Protein AF-A0A9C8LJP7-F1 (afdb_monomer_lite)

Secondary structure (DSSP, 8-state):
-EEEE-SEEEE-S---TT---EEEEEEEEEEEEETTEEEEEEEEEEEETTEEEEEEEEEEEEEPP-

Structure (mmCIF, N/CA/C/O backbone):
data_AF-A0A9C8LJP7-F1
#
_entry.id   AF-A0A9C8LJP7-F1
#
loop_
_atom_site.group_PDB
_atom_site.id
_atom_site.type_symbol
_atom_site.label_atom_id
_atom_site.label_alt_id
_atom_site.label_comp_id
_atom_site.label_asym_id
_atom_site.label_entity_id
_atom_site.label_seq_id
_atom_site.pdbx_PDB_ins_code
_atom_site.Cartn_x
_atom_site.Cartn_y
_atom_site.Cartn_z
_atom_site.occupancy
_atom_site.B_iso_or_equiv
_atom_site.auth_seq_id
_atom_site.auth_comp_id
_atom_site.auth_asym_id
_atom_site.auth_atom_id
_atom_site.pdbx_PDB_model_num
ATOM 1 N N . GLY A 1 1 ? -5.816 9.823 9.184 1.00 89.81 1 GLY A N 1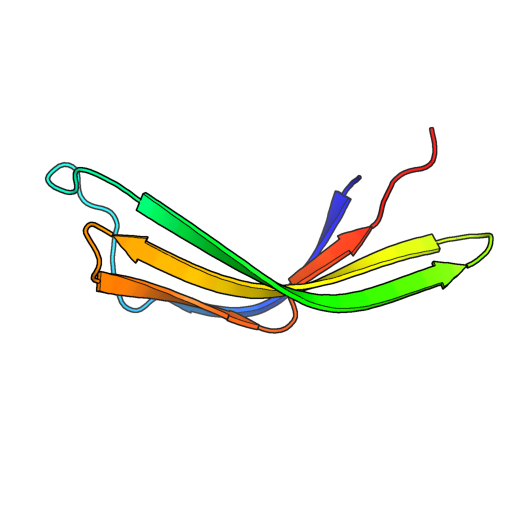
ATOM 2 C CA . GLY A 1 1 ? -5.622 8.365 9.325 1.00 89.81 1 GLY A CA 1
ATOM 3 C C . GLY A 1 1 ? -4.142 8.063 9.372 1.00 89.81 1 GLY A C 1
ATOM 4 O O . GLY A 1 1 ? -3.368 8.900 8.930 1.00 89.81 1 GLY A O 1
ATOM 5 N N . TYR A 1 2 ? -3.750 6.919 9.917 1.00 94.50 2 TYR A N 1
ATOM 6 C CA . TYR A 1 2 ? -2.355 6.499 10.026 1.00 94.50 2 TYR A CA 1
ATOM 7 C C . TYR A 1 2 ? -2.208 5.015 9.686 1.00 94.50 2 TYR A C 1
ATOM 9 O O . TYR A 1 2 ? -3.096 4.201 9.955 1.00 94.50 2 TYR A O 1
ATOM 17 N N . ALA A 1 3 ? -1.087 4.670 9.053 1.00 96.31 3 ALA A N 1
ATOM 18 C CA . ALA A 1 3 ? -0.739 3.284 8.783 1.00 96.31 3 ALA A CA 1
ATOM 19 C C . AL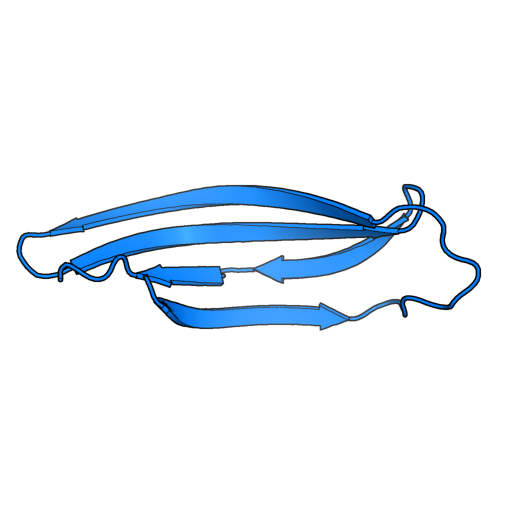A A 1 3 ? -0.405 2.582 10.105 1.00 96.31 3 ALA A C 1
ATOM 21 O O . ALA A 1 3 ? 0.385 3.089 10.899 1.00 96.31 3 ALA A O 1
ATOM 22 N N . LEU A 1 4 ? -1.015 1.420 10.335 1.00 96.12 4 LEU A N 1
ATOM 23 C CA . LEU A 1 4 ? -0.711 0.563 11.483 1.00 96.12 4 LEU A CA 1
ATOM 24 C C . LEU A 1 4 ? 0.395 -0.443 11.165 1.00 96.12 4 LEU A C 1
ATOM 26 O O . LEU A 1 4 ? 1.021 -0.981 12.073 1.00 96.12 4 LEU A O 1
ATOM 30 N N . GLY A 1 5 ? 0.612 -0.713 9.880 1.00 97.19 5 GLY A N 1
ATOM 31 C CA . GLY A 1 5 ? 1.631 -1.630 9.403 1.00 97.19 5 GLY A CA 1
ATOM 32 C C . GLY A 1 5 ? 1.130 -2.480 8.248 1.00 97.19 5 GLY A C 1
ATOM 33 O O . GLY A 1 5 ? 0.075 -2.233 7.658 1.00 97.19 5 GLY A O 1
ATOM 34 N N . VAL A 1 6 ? 1.919 -3.496 7.939 1.00 98.00 6 VAL A N 1
ATOM 35 C CA . VAL A 1 6 ? 1.6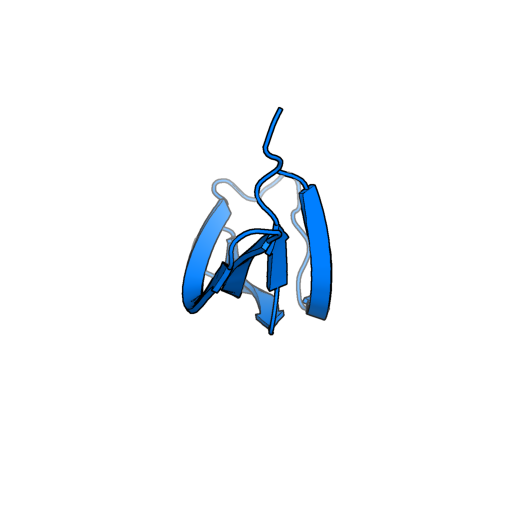98 -4.428 6.840 1.00 98.00 6 VAL A CA 1
ATOM 36 C C . VAL A 1 6 ? 2.140 -5.814 7.284 1.00 98.00 6 VAL A C 1
ATOM 38 O O . VAL A 1 6 ? 3.079 -5.928 8.071 1.00 98.00 6 VAL A O 1
ATOM 41 N N . GLY A 1 7 ? 1.437 -6.852 6.832 1.00 97.75 7 GLY A N 1
ATOM 42 C CA . GLY A 1 7 ? 1.813 -8.232 7.122 1.00 97.75 7 GLY A CA 1
ATOM 43 C C . GLY A 1 7 ? 3.029 -8.653 6.308 1.00 97.75 7 GLY A C 1
ATOM 44 O O . GLY A 1 7 ? 4.099 -8.895 6.859 1.00 97.75 7 GLY A O 1
ATOM 45 N N . GLU A 1 8 ? 2.871 -8.705 4.986 1.00 98.06 8 GLU A N 1
ATOM 46 C CA . GLU A 1 8 ? 3.937 -9.103 4.067 1.00 98.06 8 GLU A CA 1
ATOM 47 C C . GLU A 1 8 ? 4.103 -8.073 2.951 1.00 98.06 8 GLU A C 1
ATOM 49 O O . GLU A 1 8 ? 3.127 -7.591 2.369 1.00 98.06 8 GLU A O 1
ATOM 54 N N . VAL A 1 9 ? 5.361 -7.784 2.622 1.00 98.00 9 VAL A N 1
ATOM 55 C CA . VAL A 1 9 ? 5.738 -7.061 1.410 1.00 98.00 9 VAL A CA 1
ATOM 56 C C . VAL A 1 9 ? 6.782 -7.886 0.673 1.00 98.00 9 VAL A C 1
ATOM 58 O O . VAL A 1 9 ? 7.847 -8.178 1.216 1.00 98.00 9 VAL A O 1
ATOM 61 N N . LYS A 1 10 ? 6.495 -8.234 -0.581 1.00 98.38 10 LYS A N 1
ATOM 62 C CA . LYS A 1 10 ? 7.465 -8.841 -1.497 1.00 98.38 10 LYS A CA 1
ATOM 63 C C . LYS A 1 10 ? 7.867 -7.816 -2.541 1.00 98.38 10 LYS A C 1
ATOM 65 O O . LYS A 1 10 ? 7.025 -7.348 -3.307 1.00 98.38 10 LYS A O 1
ATOM 70 N N . LEU A 1 11 ? 9.156 -7.495 -2.564 1.00 97.94 11 LEU A N 1
ATOM 71 C CA . LEU A 1 11 ? 9.760 -6.595 -3.538 1.00 97.94 11 LEU A CA 1
ATOM 72 C C . LEU A 1 11 ? 10.515 -7.434 -4.569 1.00 97.94 11 LEU A C 1
ATOM 74 O O . LEU A 1 11 ? 11.584 -7.957 -4.269 1.00 97.94 11 LEU A O 1
ATOM 78 N N . THR A 1 12 ? 9.93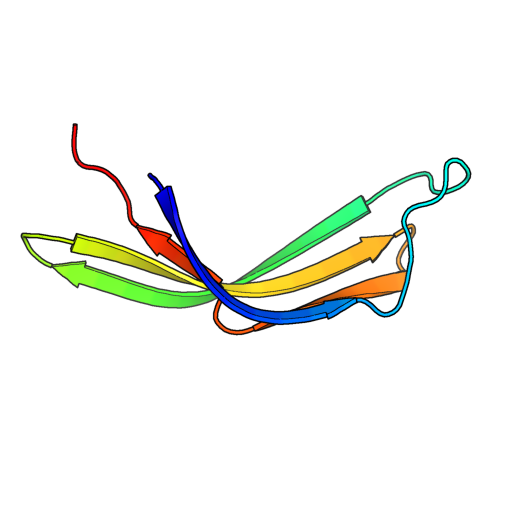9 -7.610 -5.757 1.00 97.06 12 THR A N 1
ATOM 79 C CA . THR A 1 12 ? 10.513 -8.460 -6.816 1.00 97.06 12 THR A CA 1
ATOM 80 C C . THR A 1 12 ? 11.106 -7.653 -7.969 1.00 97.06 12 THR A C 1
ATOM 82 O O . THR A 1 12 ? 11.867 -8.197 -8.765 1.00 97.06 12 THR A O 1
ATOM 85 N N . GLY A 1 13 ? 10.814 -6.352 -8.039 1.00 95.56 13 GLY A N 1
ATOM 86 C CA . GLY A 1 13 ? 11.378 -5.425 -9.017 1.00 95.56 13 GLY A CA 1
ATOM 87 C C . GLY A 1 13 ? 11.839 -4.108 -8.394 1.00 95.56 13 GLY A C 1
ATOM 88 O O . GLY A 1 13 ? 11.762 -3.905 -7.187 1.00 95.56 13 GLY A O 1
ATOM 89 N N . MET A 1 14 ? 12.322 -3.196 -9.235 1.00 95.56 14 MET A N 1
ATOM 90 C CA . MET A 1 14 ? 12.676 -1.830 -8.843 1.00 95.56 14 MET A CA 1
ATOM 91 C C . MET A 1 14 ? 12.048 -0.840 -9.814 1.00 95.56 14 MET A C 1
ATOM 93 O O . MET A 1 14 ? 12.022 -1.077 -11.025 1.00 95.56 14 MET A O 1
ATOM 97 N N . VAL A 1 15 ? 11.606 0.299 -9.290 1.00 96.56 15 VAL A N 1
ATOM 98 C CA . VAL A 1 15 ? 11.219 1.441 -10.120 1.00 96.56 15 VAL A CA 1
ATOM 99 C C . VAL A 1 15 ? 12.493 2.153 -10.563 1.00 96.56 15 VAL A C 1
ATOM 101 O O . VAL A 1 15 ? 13.200 2.745 -9.749 1.00 96.56 15 VAL A O 1
ATOM 104 N N . ARG A 1 16 ? 12.806 2.052 -11.854 1.00 95.50 16 ARG A N 1
ATOM 105 C CA . ARG A 1 16 ? 13.935 2.730 -12.496 1.00 95.50 16 ARG A CA 1
ATOM 106 C C . ARG A 1 16 ? 13.445 3.955 -13.282 1.00 95.50 16 ARG A C 1
ATOM 108 O O . ARG A 1 16 ? 12.261 4.010 -13.611 1.00 95.50 16 ARG A O 1
ATOM 115 N N . PRO A 1 17 ? 14.324 4.925 -13.596 1.00 97.25 17 PRO A N 1
ATOM 116 C CA . PRO A 1 17 ? 13.929 6.154 -14.293 1.00 97.25 17 PRO A CA 1
ATOM 117 C C . PRO A 1 17 ? 13.306 5.963 -15.688 1.00 97.25 17 PRO A C 1
ATOM 119 O O . PRO A 1 17 ? 12.694 6.889 -16.204 1.00 97.25 17 PRO A O 1
ATOM 122 N N . ASP A 1 18 ? 13.481 4.797 -16.312 1.00 96.62 18 ASP A N 1
ATOM 123 C CA . ASP A 1 18 ? 12.910 4.430 -17.613 1.00 96.62 18 ASP A CA 1
ATOM 124 C C . ASP A 1 18 ? 11.448 3.953 -17.539 1.00 96.62 18 ASP A C 1
ATOM 126 O O . ASP A 1 18 ? 10.774 3.909 -18.573 1.00 96.62 18 ASP A O 1
ATOM 130 N N . ARG A 1 19 ? 10.940 3.624 -16.341 1.00 96.75 19 ARG A N 1
ATOM 131 C CA . ARG A 1 19 ? 9.530 3.266 -16.129 1.00 96.75 19 ARG A CA 1
ATOM 132 C C . ARG A 1 19 ? 8.637 4.488 -16.318 1.00 96.75 19 ARG A C 1
ATOM 134 O O . ARG A 1 19 ? 8.950 5.570 -15.824 1.00 96.75 19 ARG A O 1
ATOM 141 N N . LYS A 1 20 ? 7.506 4.319 -17.003 1.00 97.75 20 LYS A N 1
ATOM 142 C CA . LYS A 1 20 ? 6.644 5.449 -17.391 1.00 97.75 20 LYS A CA 1
ATOM 143 C C . LYS A 1 20 ? 5.433 5.605 -16.488 1.00 97.75 20 LYS A C 1
ATOM 145 O O . LYS A 1 20 ? 5.030 6.731 -16.209 1.00 97.75 20 LYS A O 1
ATOM 150 N N . MET A 1 21 ? 4.848 4.498 -16.038 1.00 98.00 21 MET A N 1
ATOM 151 C CA . MET A 1 21 ? 3.629 4.521 -15.240 1.00 98.00 21 MET A CA 1
ATOM 152 C C . MET A 1 21 ? 3.634 3.449 -14.156 1.00 98.00 21 MET A C 1
ATOM 154 O O . MET A 1 21 ? 3.914 2.280 -14.415 1.00 98.00 21 MET A O 1
ATOM 158 N N . LEU A 1 22 ? 3.257 3.853 -12.942 1.00 98.31 22 LEU A N 1
ATOM 159 C CA . LEU A 1 22 ? 2.958 2.937 -11.847 1.00 98.31 22 LEU A CA 1
ATOM 160 C C . LEU A 1 22 ? 1.448 2.850 -11.649 1.00 98.31 22 LEU A C 1
ATOM 162 O O . LEU A 1 22 ? 0.773 3.876 -11.583 1.00 98.31 22 LEU A O 1
ATOM 166 N N . THR A 1 23 ? 0.935 1.632 -11.513 1.00 98.56 23 THR A N 1
ATOM 167 C CA . THR A 1 23 ? -0.471 1.374 -11.194 1.00 98.56 23 THR A CA 1
ATOM 168 C C . THR A 1 23 ? -0.557 0.667 -9.853 1.00 98.56 23 THR A C 1
ATOM 170 O O . THR A 1 23 ? 0.067 -0.374 -9.644 1.00 98.56 23 THR A O 1
ATOM 173 N N . TYR A 1 24 ? -1.331 1.239 -8.935 1.00 98.31 24 TYR A N 1
ATOM 174 C CA . TYR A 1 24 ? -1.542 0.699 -7.597 1.00 98.31 24 TYR A CA 1
ATOM 175 C C . TYR A 1 24 ? -2.907 0.029 -7.537 1.00 98.31 24 TYR A C 1
ATOM 177 O O . TYR A 1 24 ? -3.928 0.660 -7.801 1.00 98.31 24 TYR A O 1
ATOM 185 N N . PHE A 1 25 ? -2.921 -1.240 -7.150 1.00 98.38 25 PHE A N 1
ATOM 186 C CA . PHE A 1 25 ? -4.141 -1.999 -6.925 1.00 98.38 25 PHE A CA 1
ATOM 187 C C . PHE A 1 25 ? -4.302 -2.216 -5.431 1.00 98.38 25 PHE A C 1
ATOM 189 O O . PHE A 1 25 ? -3.383 -2.711 -4.775 1.00 98.38 25 PHE A O 1
ATOM 196 N N . VAL A 1 26 ? -5.473 -1.861 -4.913 1.00 97.88 26 VAL A N 1
ATOM 197 C CA . VAL A 1 26 ? -5.842 -2.053 -3.513 1.00 97.88 26 VAL A CA 1
ATOM 198 C C . VAL A 1 26 ? -7.149 -2.827 -3.484 1.00 97.88 26 VAL A C 1
ATOM 200 O O . VAL A 1 26 ? -8.148 -2.375 -4.040 1.00 97.88 26 VAL A O 1
ATOM 203 N N . ASP A 1 27 ? -7.120 -3.993 -2.856 1.00 97.69 27 ASP A N 1
ATOM 204 C CA . ASP A 1 27 ? -8.262 -4.885 -2.705 1.00 97.69 27 ASP A CA 1
ATOM 205 C C . ASP A 1 27 ? -8.613 -4.985 -1.219 1.00 97.69 27 ASP A C 1
ATOM 207 O O . ASP A 1 27 ? -7.836 -5.501 -0.412 1.00 97.69 27 ASP A O 1
ATOM 211 N N . PHE A 1 28 ? -9.756 -4.416 -0.837 1.00 96.88 28 PHE A N 1
ATOM 212 C CA . PHE A 1 28 ? -10.189 -4.390 0.555 1.00 96.88 28 PHE A CA 1
ATOM 213 C C . PHE A 1 28 ? -10.661 -5.773 0.990 1.00 96.88 28 PHE A C 1
ATOM 215 O O . PHE A 1 28 ? -11.732 -6.237 0.609 1.00 96.88 28 PHE A O 1
ATOM 222 N N . THR A 1 29 ? -9.891 -6.394 1.877 1.00 96.69 29 THR A N 1
ATOM 223 C CA . THR A 1 29 ? -10.212 -7.713 2.426 1.00 96.69 29 THR A CA 1
ATOM 224 C C . THR A 1 29 ? -11.084 -7.609 3.671 1.00 96.69 29 THR A C 1
ATOM 226 O O . THR A 1 29 ? -11.886 -8.502 3.950 1.00 96.69 29 THR A O 1
ATOM 229 N N . LYS A 1 30 ? -10.952 -6.520 4.442 1.00 95.12 30 LYS A N 1
ATOM 230 C CA . LYS A 1 30 ? -11.743 -6.300 5.657 1.00 95.12 30 LYS A CA 1
ATOM 231 C C . LYS A 1 30 ? -11.874 -4.821 6.001 1.00 95.12 30 LYS A C 1
ATOM 233 O O . LYS A 1 30 ? -10.931 -4.050 5.874 1.00 95.12 30 LYS A O 1
ATOM 238 N N . ALA A 1 31 ? -13.018 -4.452 6.564 1.00 94.19 31 ALA A N 1
ATOM 239 C CA . ALA A 1 31 ? -13.202 -3.195 7.278 1.00 94.19 31 ALA A CA 1
ATOM 240 C C . ALA A 1 31 ? -13.621 -3.490 8.724 1.00 94.19 31 ALA A C 1
ATOM 242 O O . ALA A 1 31 ? -14.399 -4.407 8.986 1.00 94.19 31 ALA A O 1
ATOM 243 N N . VAL A 1 32 ? -13.077 -2.735 9.673 1.00 93.50 32 VAL A N 1
ATOM 244 C CA . VAL A 1 32 ? -13.394 -2.823 11.099 1.00 93.50 32 VAL A CA 1
ATOM 245 C C . VAL A 1 32 ? -13.838 -1.447 11.557 1.00 93.50 32 VAL A C 1
ATOM 247 O O . VAL A 1 32 ? -13.079 -0.491 11.449 1.00 93.50 32 VAL A O 1
ATOM 250 N N . GLN A 1 33 ? -15.045 -1.352 12.102 1.00 93.31 33 GLN A N 1
ATOM 251 C CA . GLN A 1 33 ? -15.556 -0.122 12.689 1.00 93.31 33 GLN A CA 1
ATOM 252 C C . GLN A 1 33 ? -16.062 -0.415 14.097 1.00 93.31 33 GLN A C 1
ATOM 254 O O . GLN A 1 33 ? -16.951 -1.236 14.309 1.00 93.31 33 GLN A O 1
ATOM 259 N N . THR A 1 34 ? -15.455 0.244 15.072 1.00 91.25 34 THR A N 1
ATOM 260 C CA . THR A 1 34 ? -15.821 0.199 16.487 1.00 91.25 34 THR A CA 1
ATOM 261 C C . THR A 1 34 ? -15.864 1.625 17.019 1.00 91.25 34 THR A C 1
ATOM 263 O O . THR A 1 34 ? -15.309 2.530 16.402 1.00 91.25 34 THR A O 1
ATOM 266 N N . ARG A 1 35 ? -16.429 1.832 18.215 1.00 89.25 35 ARG A N 1
ATOM 267 C CA . ARG A 1 35 ? -16.467 3.158 18.859 1.00 89.25 35 ARG A CA 1
ATOM 268 C C . ARG A 1 35 ? -15.081 3.801 19.046 1.00 89.25 35 ARG A C 1
ATOM 270 O O . ARG A 1 35 ? -15.003 5.003 19.232 1.00 89.25 35 ARG A O 1
ATOM 277 N N . ARG A 1 36 ? -14.004 3.007 19.095 1.00 87.50 36 ARG A N 1
ATOM 278 C CA . ARG A 1 36 ? -12.638 3.488 19.382 1.00 87.50 36 ARG A CA 1
ATOM 279 C C . ARG A 1 36 ? -11.679 3.362 18.199 1.00 87.50 36 ARG A C 1
ATOM 281 O O . ARG A 1 36 ? -10.544 3.811 18.303 1.00 87.50 36 ARG A O 1
ATOM 288 N N . LEU A 1 37 ? -12.084 2.681 17.130 1.00 90.19 37 LEU A N 1
ATOM 289 C CA . LEU A 1 37 ? -11.207 2.347 16.015 1.00 90.19 37 LEU A CA 1
ATOM 290 C C . LEU A 1 37 ? -12.033 2.108 14.760 1.00 90.19 37 LEU A C 1
ATOM 292 O O . LEU A 1 37 ? -12.835 1.172 14.720 1.00 90.19 37 LEU A O 1
ATOM 296 N N . THR A 1 38 ? -11.741 2.886 13.726 1.00 95.62 38 THR A N 1
ATOM 297 C CA . THR A 1 38 ? -12.123 2.572 12.351 1.00 95.62 38 THR A CA 1
ATOM 298 C C . THR A 1 38 ? -10.857 2.209 11.584 1.00 95.62 38 THR A C 1
ATOM 300 O O . THR A 1 38 ? -9.915 2.993 11.558 1.00 95.62 38 THR A O 1
ATOM 303 N N . MET A 1 39 ? -10.794 1.014 11.000 1.00 96.00 39 MET A N 1
ATOM 304 C CA . MET A 1 39 ? -9.607 0.469 10.342 1.00 96.00 39 MET A CA 1
ATOM 305 C C . MET A 1 39 ? -9.983 -0.292 9.068 1.00 96.00 39 MET A C 1
ATOM 307 O O . MET A 1 39 ? -10.894 -1.116 9.079 1.00 96.00 39 MET A O 1
ATOM 311 N N . GLY A 1 40 ? -9.239 -0.059 7.991 1.00 97.19 40 GLY A N 1
ATOM 312 C CA . GLY A 1 40 ? -9.273 -0.872 6.778 1.00 97.19 40 GLY A CA 1
ATOM 313 C C . GLY A 1 40 ? -8.112 -1.862 6.744 1.00 97.19 40 GLY A C 1
ATOM 314 O O . GLY A 1 40 ? -7.006 -1.539 7.187 1.00 97.19 40 GLY A O 1
ATOM 315 N N . VAL A 1 41 ? -8.372 -3.052 6.209 1.00 97.75 41 VAL A N 1
ATOM 316 C CA . VAL A 1 41 ? -7.367 -4.046 5.831 1.00 97.75 41 VAL A CA 1
ATOM 317 C C . VAL A 1 41 ? -7.501 -4.320 4.342 1.00 97.75 41 VAL A C 1
ATOM 319 O O . VAL A 1 41 ? -8.613 -4.514 3.843 1.00 97.75 41 VAL A O 1
ATOM 322 N N . ALA A 1 42 ? -6.377 -4.323 3.640 1.00 98.50 42 ALA A N 1
ATOM 323 C CA . ALA A 1 42 ? -6.350 -4.591 2.216 1.00 98.50 42 ALA A CA 1
ATOM 324 C C . ALA A 1 42 ? -5.123 -5.409 1.817 1.00 98.50 42 ALA A C 1
ATOM 326 O O . ALA A 1 42 ? -4.064 -5.344 2.443 1.00 98.50 42 ALA A O 1
ATOM 327 N N . ASP A 1 43 ? -5.279 -6.138 0.726 1.00 98.56 43 ASP A N 1
ATOM 328 C CA . ASP A 1 43 ? -4.167 -6.648 -0.054 1.00 98.56 43 ASP A CA 1
ATOM 329 C C . ASP A 1 43 ? -3.912 -5.700 -1.224 1.00 98.56 43 ASP A C 1
ATOM 331 O O . ASP A 1 43 ? -4.732 -4.842 -1.562 1.00 98.56 43 ASP A O 1
ATOM 335 N N . GLY A 1 44 ? -2.757 -5.831 -1.861 1.00 98.25 44 GLY A N 1
ATOM 336 C CA . GLY A 1 44 ? -2.462 -5.002 -3.011 1.00 98.25 44 GLY A CA 1
ATOM 337 C C . GLY A 1 44 ? -1.294 -5.484 -3.837 1.00 98.25 44 GLY A C 1
ATOM 338 O O . GLY A 1 44 ? -0.558 -6.410 -3.486 1.00 98.25 44 GLY A O 1
ATOM 339 N N . ARG A 1 45 ? -1.128 -4.813 -4.967 1.00 98.50 45 ARG A N 1
ATOM 340 C CA . ARG A 1 45 ? 0.049 -4.956 -5.811 1.00 98.50 45 ARG A CA 1
ATOM 341 C C . ARG A 1 45 ? 0.371 -3.639 -6.489 1.00 98.50 45 ARG A C 1
ATOM 343 O O . ARG A 1 45 ? -0.502 -2.788 -6.662 1.00 98.50 45 ARG A O 1
ATOM 350 N N . VAL A 1 46 ? 1.628 -3.498 -6.877 1.00 98.62 46 VAL A N 1
ATOM 351 C CA . VAL A 1 46 ? 2.084 -2.378 -7.696 1.00 98.62 46 VAL A CA 1
ATOM 352 C C . VAL A 1 46 ? 2.591 -2.930 -9.008 1.00 98.62 46 VAL A C 1
ATOM 354 O O . VAL A 1 46 ? 3.440 -3.824 -9.022 1.00 98.62 46 VAL A O 1
ATOM 357 N N . GLU A 1 47 ? 2.070 -2.383 -10.095 1.00 98.44 47 GLU A N 1
ATOM 358 C CA . GLU A 1 47 ? 2.531 -2.657 -11.445 1.00 98.44 47 GLU A CA 1
ATOM 359 C C . GLU A 1 47 ? 3.348 -1.475 -11.966 1.00 98.44 47 GLU A C 1
ATOM 361 O O . GLU A 1 47 ? 2.958 -0.326 -11.771 1.00 98.44 47 GLU A O 1
ATOM 366 N N . ALA A 1 48 ? 4.462 -1.749 -12.639 1.00 98.50 48 ALA A N 1
ATOM 367 C CA . ALA A 1 48 ? 5.223 -0.775 -13.408 1.00 98.50 48 ALA A CA 1
ATOM 368 C C . ALA A 1 48 ? 5.098 -1.115 -14.892 1.00 98.50 48 ALA A C 1
ATOM 370 O O . ALA A 1 48 ? 5.533 -2.179 -15.324 1.00 98.50 48 ALA A O 1
ATOM 371 N N . ASP A 1 49 ? 4.476 -0.225 -15.663 1.00 97.56 49 ASP A N 1
ATOM 372 C CA . ASP A 1 49 ? 4.186 -0.421 -17.089 1.00 97.56 49 ASP A CA 1
ATOM 373 C C . ASP A 1 49 ? 3.463 -1.757 -17.385 1.00 97.56 49 ASP A C 1
ATOM 375 O O . ASP A 1 49 ? 3.729 -2.421 -18.383 1.00 97.56 49 ASP A O 1
ATOM 379 N N . GLY 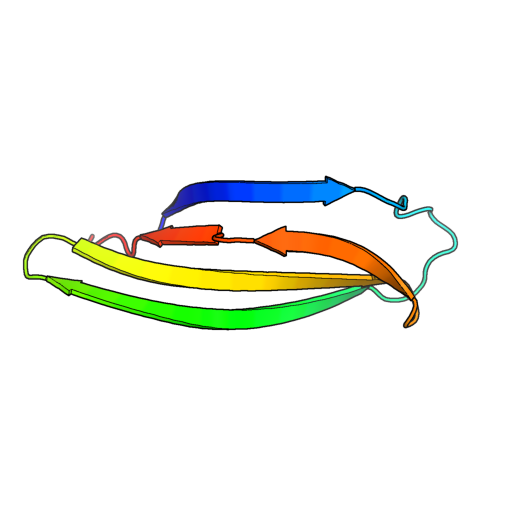A 1 50 ? 2.551 -2.160 -16.489 1.00 97.19 50 GLY A N 1
ATOM 380 C CA . GLY A 1 50 ? 1.763 -3.399 -16.581 1.00 97.19 50 GLY A CA 1
ATOM 381 C C . GLY A 1 50 ? 2.429 -4.650 -15.991 1.00 97.19 50 GLY A C 1
ATOM 382 O O . GLY A 1 50 ? 1.806 -5.706 -15.935 1.00 97.19 50 GLY A O 1
ATOM 383 N N . GLU A 1 51 ? 3.674 -4.558 -15.516 1.00 97.56 51 GLU A N 1
ATOM 384 C CA . GLU A 1 51 ? 4.380 -5.663 -14.859 1.00 97.56 51 GLU A CA 1
ATOM 385 C C . GLU A 1 51 ? 4.274 -5.549 -13.334 1.00 97.56 51 GLU A C 1
ATOM 387 O O . GLU A 1 51 ? 4.682 -4.538 -12.764 1.00 97.56 51 GLU A O 1
ATOM 392 N N . THR A 1 52 ? 3.774 -6.580 -12.643 1.00 98.06 52 THR A N 1
ATOM 393 C CA . THR A 1 52 ? 3.715 -6.567 -11.171 1.00 98.06 52 THR A CA 1
ATOM 394 C C . THR A 1 52 ? 5.115 -6.670 -10.567 1.00 98.06 52 THR A C 1
ATOM 396 O O . THR A 1 52 ? 5.799 -7.676 -10.738 1.00 98.06 52 THR A O 1
ATOM 399 N N . ILE A 1 53 ? 5.514 -5.644 -9.814 1.00 98.25 53 ILE A N 1
ATOM 400 C CA . ILE A 1 53 ? 6.836 -5.556 -9.177 1.00 98.25 53 ILE A CA 1
ATOM 401 C C . ILE A 1 53 ? 6.782 -5.674 -7.656 1.00 98.25 53 ILE A C 1
ATOM 403 O O . ILE A 1 53 ? 7.789 -6.044 -7.052 1.00 98.25 53 ILE A O 1
ATOM 407 N N . TYR A 1 54 ? 5.634 -5.371 -7.038 1.00 98.50 54 TYR A N 1
ATOM 408 C CA . TYR A 1 54 ? 5.431 -5.473 -5.593 1.00 98.50 54 TYR A CA 1
ATOM 409 C C . TYR A 1 54 ? 4.138 -6.214 -5.283 1.00 98.50 54 TYR A C 1
ATOM 411 O O . TYR A 1 54 ? 3.099 -5.928 -5.879 1.00 98.50 54 TYR A O 1
ATOM 419 N N . HIS A 1 55 ? 4.193 -7.092 -4.285 1.00 98.50 55 HIS A N 1
ATOM 420 C CA . HIS A 1 55 ? 3.015 -7.701 -3.677 1.00 98.50 55 HIS A CA 1
ATOM 421 C C . HIS A 1 55 ? 2.916 -7.286 -2.216 1.00 98.50 55 HIS A C 1
ATOM 423 O O . HIS A 1 55 ? 3.916 -7.290 -1.495 1.00 98.50 55 HIS A O 1
ATOM 429 N N . VAL A 1 56 ? 1.704 -6.949 -1.790 1.00 98.44 56 VAL A N 1
ATOM 430 C CA . VAL A 1 56 ? 1.405 -6.520 -0.428 1.00 98.44 56 VAL A CA 1
ATOM 431 C C . VAL A 1 56 ? 0.248 -7.347 0.114 1.00 98.44 56 VAL A C 1
ATOM 433 O O . VAL A 1 56 ? -0.781 -7.488 -0.549 1.00 98.44 56 VAL A O 1
ATOM 436 N N . LYS A 1 57 ? 0.418 -7.880 1.324 1.00 98.31 57 LYS A N 1
ATOM 437 C CA . LYS A 1 57 ? -0.617 -8.613 2.055 1.00 98.31 57 LYS A CA 1
ATOM 438 C C . LYS A 1 57 ? -0.872 -7.989 3.418 1.00 98.31 57 LYS A C 1
ATOM 440 O O . LYS A 1 57 ? 0.067 -7.569 4.102 1.00 98.31 57 LYS A O 1
ATOM 445 N N . ASP A 1 58 ? -2.141 -7.963 3.813 1.00 97.75 58 ASP A N 1
ATOM 446 C CA . ASP A 1 58 ? -2.601 -7.505 5.125 1.00 97.75 58 ASP A CA 1
ATOM 447 C C . ASP A 1 58 ? -2.117 -6.088 5.493 1.00 97.75 58 ASP A C 1
ATOM 449 O O . ASP A 1 58 ? -1.668 -5.842 6.620 1.00 97.75 58 ASP A O 1
ATOM 453 N N . MET A 1 59 ? -2.190 -5.132 4.558 1.00 98.12 59 MET A N 1
ATOM 454 C CA . MET A 1 59 ? -1.928 -3.720 4.864 1.00 98.12 59 MET A CA 1
ATOM 455 C C . MET A 1 59 ? -3.045 -3.174 5.753 1.00 98.12 59 MET A C 1
ATOM 457 O O . MET A 1 59 ? -4.220 -3.389 5.464 1.00 98.12 59 MET A O 1
ATOM 461 N N . LYS A 1 60 ? -2.699 -2.467 6.833 1.00 97.44 60 LYS A N 1
ATOM 462 C CA . LYS A 1 60 ? -3.661 -1.982 7.833 1.00 97.44 60 LYS A CA 1
ATOM 463 C C . LYS A 1 60 ? -3.551 -0.476 8.004 1.00 97.44 60 LYS A C 1
ATOM 465 O O . LYS A 1 60 ? -2.476 0.046 8.304 1.00 97.44 60 LYS A O 1
ATOM 470 N N . VAL A 1 61 ? -4.678 0.219 7.882 1.00 97.44 61 VAL A N 1
ATOM 471 C CA . VAL A 1 61 ? -4.767 1.675 8.057 1.00 97.44 61 VAL A CA 1
ATOM 472 C C . VAL A 1 61 ? -5.903 1.999 9.011 1.00 97.44 61 VAL A C 1
ATOM 474 O O . VAL A 1 61 ? -7.034 1.579 8.782 1.00 97.44 61 VAL A O 1
ATOM 477 N N . ALA A 1 62 ? -5.615 2.765 10.060 1.00 95.88 62 ALA A N 1
ATOM 478 C CA . ALA A 1 62 ? -6.622 3.311 10.959 1.00 95.88 62 ALA A CA 1
ATOM 479 C C . ALA A 1 62 ? -7.022 4.727 10.531 1.00 95.88 62 ALA A C 1
ATOM 481 O O . ALA A 1 62 ? -6.184 5.548 10.146 1.00 95.88 62 ALA A O 1
ATOM 482 N N . LEU A 1 63 ? -8.304 5.052 10.636 1.00 92.81 63 LEU A N 1
ATOM 483 C CA . LEU A 1 63 ? -8.772 6.427 10.575 1.00 92.81 63 LEU A CA 1
ATOM 484 C C . LEU A 1 63 ? -8.509 7.088 11.929 1.00 92.81 63 LEU A C 1
ATOM 486 O O . LEU A 1 63 ? -8.693 6.482 12.981 1.00 92.81 63 LEU A O 1
ATOM 490 N N . SER A 1 64 ? -8.042 8.333 11.877 1.00 83.00 64 SER A N 1
ATOM 491 C CA . SER A 1 64 ? -7.891 9.160 13.068 1.00 83.00 64 SER A CA 1
ATOM 492 C C . SER A 1 64 ? -9.156 9.983 13.169 1.00 83.00 64 SER A C 1
ATOM 494 O O . SER A 1 64 ? -9.455 10.727 12.235 1.00 83.00 64 SER A O 1
ATOM 496 N N . GLU A 1 65 ? -9.877 9.838 14.270 1.00 69.50 65 GLU A N 1
ATOM 497 C CA . GLU A 1 65 ? -10.851 10.837 14.688 1.00 69.50 65 GLU A CA 1
ATOM 498 C C . GLU A 1 65 ? -10.020 11.990 15.255 1.00 69.50 65 GLU A C 1
ATOM 500 O O . GLU A 1 65 ? -9.167 11.772 16.116 1.00 69.50 65 GLU A O 1
ATOM 505 N N . SER A 1 66 ? -10.121 13.161 14.628 1.00 60.34 66 SER A N 1
ATOM 506 C CA . SER A 1 66 ? -9.526 14.389 15.173 1.00 60.34 66 SER A CA 1
ATOM 507 C C . SER A 1 66 ? -10.466 14.938 16.231 1.00 60.34 66 SER A C 1
ATOM 509 O O . SER A 1 66 ? -11.690 14.839 15.985 1.00 60.34 66 SER A O 1
#

Foldseek 3Di:
DAWPDFDDKDFQDDDDPPFDDKDKAWAFPDWDDDPV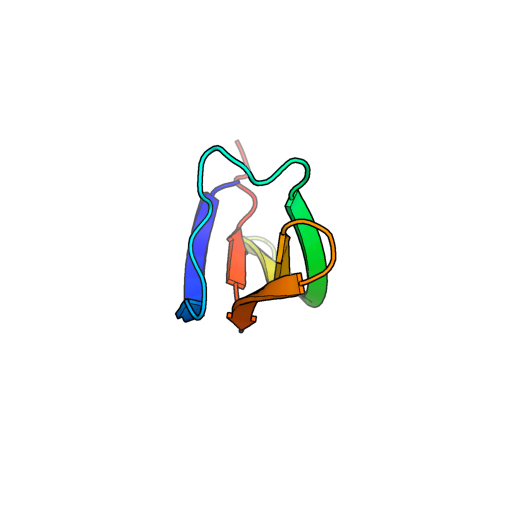WTKTWTWIFIDTVNHTGMTTHGTMDIDDDD

Sequence (66 aa):
GYALGVGEVKLTGMVRPDRKMLTYFVDFTKAVQTRRLTMGVADGRVEADGETIYHVKDMKVALSES

Radius of gyration: 14.23 Å; chains: 1; bounding box: 30×24×37 Å

pLDDT: mean 95.4, std 6.19, range [60.34, 98.62]